Protein AF-A0A380FFJ2-F1 (afdb_monomer_lite)

Secondary structure (DSSP, 8-state):
--HHHHHHHHHHHHHHHHHHHHHHHHHHHHHHHHHS-HHHHHHHHTTS-HHHHHHHHHHHHHHHHHHHHHHHHHHHHTT----HHHHHHHHHHHHHHHHHH-STTHHHHHHHHHHHHTT-S--TTHHHHHHHHHHHHHHHHHHHHHHHHHH--

Foldseek 3Di:
DDPVVVVVVVVVVVVVVVVVVVVVVVVVVVVVVVPDDVVVVVVVVVVDDVVVVVVVVVVVLVVQQVQLVVLLVLCVVLVPPDDSVVSSVQSSVLSVCCVVVVPQLPSSLVSVCVVCVVVDPDPPSPVVSSVVSSCCSNVVVVVCVVVVVVVVD

Radius of gyration: 20.69 Å; chains: 1; bounding box: 50×59×43 Å

Sequence (153 aa):
MSKEVRSKLLSVLKVVFAVALLSFVIFTLYRELAHINFKETVKAFGKINSLWLVGLFLSGGASIVVMSLYDVILAKTLNLRISILRTIRIGYIVNALNSVIGFGGFIGASVRFLFYKDTTKDKKGFSPYYFNCFSIHVNGSKFIVYFGCITYF

pLDDT: mean 74.71, std 11.6, range [40.28, 94.94]

Structure (mmCIF, N/CA/C/O backbone):
data_AF-A0A380FFJ2-F1
#
_entry.id   AF-A0A380FFJ2-F1
#
loop_
_atom_site.group_PDB
_atom_site.id
_atom_site.type_symbol
_atom_site.label_atom_id
_atom_site.label_alt_id
_atom_site.label_comp_id
_atom_site.label_asym_id
_atom_site.label_entity_id
_atom_site.label_seq_id
_atom_site.pdbx_PDB_ins_code
_atom_site.Cartn_x
_atom_site.Cartn_y
_atom_site.Cartn_z
_atom_site.occupancy
_atom_site.B_iso_or_equiv
_atom_site.auth_seq_id
_atom_site.auth_comp_id
_atom_site.auth_asym_id
_atom_site.auth_atom_id
_atom_site.pdbx_PDB_model_num
ATOM 1 N N . MET A 1 1 ? -9.263 38.824 -17.312 1.00 55.06 1 MET A N 1
ATOM 2 C CA . MET A 1 1 ? -9.359 37.359 -17.517 1.00 55.06 1 MET A CA 1
ATOM 3 C C . MET A 1 1 ? -10.034 36.738 -16.295 1.00 55.06 1 MET A C 1
ATOM 5 O O . MET A 1 1 ? -9.519 36.907 -15.195 1.00 55.06 1 MET A O 1
ATOM 9 N N . SER A 1 2 ? -11.225 36.145 -16.458 1.00 53.50 2 SER A N 1
ATOM 10 C CA . SER A 1 2 ? -12.087 35.674 -15.354 1.00 53.50 2 SER A CA 1
ATOM 11 C C . SER A 1 2 ? -11.355 34.679 -14.434 1.00 53.50 2 SER A C 1
ATOM 13 O O . SER A 1 2 ? -10.713 33.743 -14.919 1.00 53.50 2 SER A O 1
ATOM 15 N N . LYS A 1 3 ? -11.452 34.871 -13.105 1.00 66.38 3 LYS A N 1
ATOM 16 C CA . LYS A 1 3 ? -10.864 33.986 -12.070 1.00 66.38 3 LYS A CA 1
ATOM 17 C C . LYS A 1 3 ? -11.260 32.514 -12.262 1.00 66.38 3 LYS A C 1
ATOM 19 O O . LYS A 1 3 ? -10.491 31.624 -11.906 1.00 66.38 3 LYS A O 1
ATOM 24 N N . GLU A 1 4 ? -12.419 32.276 -12.864 1.00 69.88 4 GLU A N 1
ATOM 25 C CA . GLU A 1 4 ? -12.982 30.956 -13.132 1.00 69.88 4 GLU A CA 1
ATOM 26 C C . GLU A 1 4 ? -12.244 30.207 -14.256 1.00 69.88 4 GLU A C 1
ATOM 28 O O . GLU A 1 4 ? -12.008 29.005 -14.166 1.00 69.88 4 GLU A O 1
ATOM 33 N N . VAL A 1 5 ? -11.775 30.920 -15.284 1.00 72.19 5 VAL A N 1
ATOM 34 C CA . VAL A 1 5 ? -10.993 30.319 -16.380 1.00 72.19 5 VAL A CA 1
ATOM 35 C C . VAL A 1 5 ? -9.607 29.904 -15.879 1.00 72.19 5 VAL A C 1
ATOM 37 O O . VAL A 1 5 ? -9.116 28.827 -16.214 1.00 72.19 5 VAL A O 1
ATOM 40 N N . ARG A 1 6 ? -8.993 30.716 -15.006 1.00 74.38 6 ARG A N 1
ATOM 41 C CA . ARG A 1 6 ? -7.676 30.426 -14.415 1.00 74.38 6 ARG A CA 1
ATOM 42 C C . ARG A 1 6 ? -7.708 29.186 -13.512 1.00 74.38 6 ARG A C 1
ATOM 44 O O . ARG A 1 6 ? -6.772 28.393 -13.560 1.00 74.38 6 ARG A O 1
ATOM 51 N N . SER A 1 7 ? -8.764 28.983 -12.720 1.00 72.19 7 SER A N 1
ATOM 52 C CA . SER A 1 7 ? -8.887 27.804 -11.844 1.00 72.19 7 SER A CA 1
ATOM 53 C C . SER A 1 7 ? -9.133 26.506 -12.623 1.00 72.19 7 SER A C 1
ATOM 55 O O . SER A 1 7 ? -8.559 25.466 -12.276 1.00 72.19 7 SER A O 1
ATOM 57 N N . LYS A 1 8 ? -9.910 26.558 -13.715 1.00 78.75 8 LYS A N 1
ATOM 58 C CA . LYS A 1 8 ? -10.090 25.409 -14.616 1.00 78.75 8 LYS A CA 1
ATOM 59 C C . LYS A 1 8 ? -8.806 25.064 -15.367 1.00 78.75 8 LYS A C 1
ATOM 61 O O . LYS A 1 8 ? -8.429 23.895 -15.384 1.00 78.75 8 LYS A O 1
ATOM 66 N N . LEU A 1 9 ? -8.085 26.060 -15.887 1.00 82.38 9 LEU A N 1
ATOM 67 C CA . LEU A 1 9 ? -6.804 25.845 -16.569 1.00 82.38 9 LEU A CA 1
ATOM 68 C C . LEU A 1 9 ? -5.761 25.204 -15.638 1.00 82.38 9 LEU A C 1
ATOM 70 O O . LEU A 1 9 ? -5.102 24.239 -16.015 1.00 82.38 9 LEU A O 1
ATOM 74 N N . LEU A 1 10 ? -5.659 25.686 -14.393 1.00 81.50 10 LEU A N 1
ATOM 75 C CA . LEU A 1 10 ? -4.768 25.110 -13.380 1.00 81.50 10 LEU A CA 1
ATOM 76 C C . LEU A 1 10 ? -5.153 23.671 -13.003 1.00 81.50 10 LEU A C 1
ATOM 78 O O . LEU A 1 10 ? -4.275 22.861 -12.712 1.00 81.50 10 LEU A O 1
ATOM 82 N N . SER A 1 11 ? -6.446 23.337 -13.010 1.00 82.12 11 SER A N 1
ATOM 83 C CA . SER A 1 11 ? -6.915 21.972 -12.736 1.00 82.12 11 SER A CA 1
ATOM 84 C C . SER A 1 11 ? -6.586 21.020 -13.885 1.00 82.12 11 SER A C 1
ATOM 86 O O . SER A 1 11 ? -6.062 19.936 -13.643 1.00 82.12 11 SER A O 1
ATOM 88 N N . VAL A 1 12 ? -6.814 21.444 -15.132 1.00 87.81 12 VAL A N 1
ATOM 89 C CA . VAL A 1 12 ? -6.441 20.671 -16.328 1.00 87.81 12 VAL A CA 1
ATOM 90 C C . VAL A 1 12 ? -4.929 20.460 -16.376 1.00 87.81 12 VAL A C 1
ATOM 92 O O . VAL A 1 12 ? -4.479 19.335 -16.567 1.00 87.81 12 VAL A O 1
ATOM 95 N N . LEU A 1 13 ? -4.139 21.504 -16.109 1.00 89.94 13 LEU A N 1
ATOM 96 C CA . LEU A 1 13 ? -2.680 21.414 -16.090 1.00 89.94 13 LEU A CA 1
ATOM 97 C C . LEU A 1 13 ? -2.172 20.403 -15.051 1.00 89.94 13 LEU A C 1
ATOM 99 O O . LEU A 1 13 ? -1.278 19.621 -15.356 1.00 89.94 13 LEU A O 1
ATOM 103 N N . LYS A 1 14 ? -2.761 20.368 -13.846 1.00 85.62 14 LYS A N 1
ATOM 104 C CA . LYS A 1 14 ? -2.416 19.367 -12.819 1.00 85.62 14 LYS A CA 1
ATOM 105 C C . LYS A 1 14 ? -2.676 17.937 -13.290 1.00 85.62 14 LYS A C 1
ATOM 107 O O . LYS A 1 14 ? -1.847 17.065 -13.047 1.00 85.62 14 LYS A O 1
ATOM 112 N N . VAL A 1 15 ? -3.808 17.700 -13.954 1.00 88.88 15 VAL A N 1
ATOM 113 C CA . VAL A 1 15 ? -4.157 16.370 -14.479 1.00 88.88 15 VAL A CA 1
ATOM 114 C C . VAL A 1 15 ? -3.208 15.976 -15.607 1.00 88.88 15 VAL A C 1
ATOM 116 O O . VAL A 1 15 ? -2.650 14.883 -15.572 1.00 88.88 15 VAL A O 1
ATOM 119 N N . VAL A 1 16 ? -2.962 16.876 -16.561 1.00 92.06 16 VAL A N 1
ATOM 120 C CA . VAL A 1 16 ? -2.023 16.641 -17.669 1.00 92.06 16 VAL A CA 1
ATOM 121 C C . VAL A 1 16 ? -0.622 16.347 -17.139 1.00 92.06 16 VAL A C 1
ATOM 123 O O . VAL A 1 16 ? 0.015 15.407 -17.600 1.00 92.06 16 VAL A O 1
ATOM 126 N N . PHE A 1 17 ? -0.163 17.088 -16.130 1.00 91.75 17 PHE A N 1
ATOM 127 C CA . PHE A 1 17 ? 1.131 16.852 -15.497 1.00 91.75 17 PHE A CA 1
ATOM 128 C C . PHE A 1 17 ? 1.209 15.477 -14.819 1.00 91.75 17 PHE A C 1
ATOM 130 O O . PHE A 1 17 ? 2.185 14.755 -15.011 1.00 91.75 17 PHE A O 1
ATOM 137 N N . ALA A 1 18 ? 0.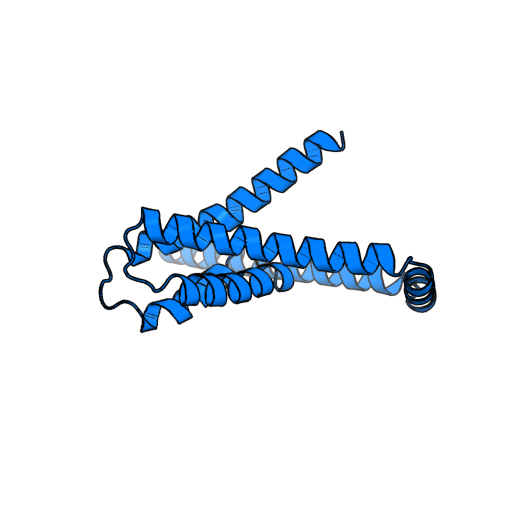171 15.078 -14.076 1.00 87.31 18 ALA A N 1
ATOM 138 C CA . ALA A 1 18 ? 0.114 13.757 -13.453 1.00 87.31 18 ALA A CA 1
ATOM 139 C C . ALA A 1 18 ? 0.141 12.626 -14.496 1.00 87.31 18 ALA A C 1
ATOM 141 O O . ALA A 1 18 ? 0.883 11.660 -14.331 1.00 87.31 18 ALA A O 1
ATOM 142 N N . VAL A 1 19 ? -0.617 12.765 -15.589 1.00 91.62 19 VAL A N 1
ATOM 143 C CA . VAL A 1 19 ? -0.628 11.795 -16.696 1.00 91.62 19 VAL A CA 1
ATOM 144 C C . VAL A 1 19 ? 0.728 11.752 -17.400 1.00 91.62 19 VAL A C 1
ATOM 146 O O . VAL A 1 19 ? 1.232 10.668 -17.668 1.00 91.62 19 VAL A O 1
ATOM 149 N N . ALA A 1 20 ? 1.353 12.902 -17.654 1.00 93.25 20 ALA A N 1
ATOM 150 C CA . ALA A 1 20 ? 2.669 12.973 -18.283 1.00 93.25 20 ALA A CA 1
ATOM 151 C C . ALA A 1 20 ? 3.749 12.283 -17.436 1.00 93.25 20 ALA A C 1
ATOM 153 O O . ALA A 1 20 ? 4.533 11.500 -17.972 1.00 93.25 20 ALA A O 1
ATOM 154 N N . LEU A 1 21 ? 3.755 12.511 -16.117 1.00 92.06 21 LEU A N 1
ATOM 155 C CA . LEU A 1 21 ? 4.653 11.810 -15.195 1.00 92.06 21 LEU A CA 1
ATOM 156 C C . LEU A 1 21 ? 4.421 10.298 -15.215 1.00 92.06 21 LEU A C 1
ATOM 158 O O . LEU A 1 21 ? 5.378 9.531 -15.294 1.00 92.06 21 LEU A O 1
ATOM 162 N N . LEU A 1 22 ? 3.161 9.865 -15.174 1.00 89.75 22 LEU A N 1
ATOM 163 C CA . LEU A 1 22 ? 2.809 8.446 -15.185 1.00 89.75 22 LEU A CA 1
ATOM 164 C C . LEU A 1 22 ? 3.270 7.782 -16.495 1.00 89.75 22 LEU A C 1
ATOM 166 O O . LEU A 1 22 ? 3.935 6.747 -16.459 1.00 89.75 22 LEU A O 1
ATOM 170 N N . SER A 1 23 ? 3.021 8.422 -17.639 1.00 92.44 23 SER A N 1
ATOM 171 C CA . SER A 1 23 ? 3.504 7.973 -18.951 1.00 92.44 23 SER A CA 1
ATOM 172 C C . SER A 1 23 ? 5.031 7.907 -19.024 1.00 92.44 23 SER A C 1
ATOM 174 O O . SER A 1 23 ? 5.574 6.949 -19.569 1.00 92.44 23 SER A O 1
ATOM 176 N N . PHE A 1 24 ? 5.737 8.884 -18.449 1.00 94.94 24 PHE A N 1
ATOM 177 C CA . PHE A 1 24 ? 7.200 8.894 -18.404 1.00 94.94 24 PHE A CA 1
ATOM 178 C C . PHE A 1 24 ? 7.766 7.728 -17.581 1.00 94.94 24 PHE A C 1
ATOM 180 O O . PHE A 1 24 ? 8.708 7.059 -18.015 1.00 94.94 24 PHE A O 1
ATOM 187 N N . VAL A 1 25 ? 7.168 7.441 -16.419 1.00 92.00 25 VAL A N 1
ATOM 188 C CA . VAL A 1 25 ? 7.543 6.288 -15.586 1.00 92.00 25 VAL A CA 1
ATOM 189 C C . VAL A 1 25 ? 7.287 4.980 -16.331 1.00 92.00 25 VAL A C 1
ATOM 191 O O . VAL A 1 25 ? 8.174 4.133 -16.369 1.00 92.00 25 VAL A O 1
ATOM 194 N N . ILE A 1 26 ? 6.124 4.831 -16.976 1.00 90.31 26 ILE A N 1
ATOM 195 C CA . ILE A 1 26 ? 5.798 3.639 -17.773 1.00 90.31 26 ILE A CA 1
ATOM 196 C C . ILE A 1 26 ? 6.803 3.453 -18.914 1.00 90.31 26 ILE A C 1
ATOM 198 O O . ILE A 1 26 ? 7.307 2.351 -19.109 1.00 90.31 26 ILE A O 1
ATOM 202 N N . PHE A 1 27 ? 7.121 4.514 -19.655 1.00 92.44 27 PHE A N 1
ATOM 203 C CA . PHE A 1 27 ? 8.078 4.446 -20.758 1.00 92.44 27 PHE A CA 1
ATOM 204 C C . PHE A 1 27 ? 9.475 4.039 -20.278 1.00 92.44 27 PHE A C 1
ATOM 206 O O . PHE A 1 27 ? 10.111 3.169 -20.874 1.00 92.44 27 PHE A O 1
ATOM 213 N N . THR A 1 28 ? 9.928 4.629 -19.169 1.00 90.06 28 THR A N 1
ATOM 214 C CA . THR A 1 28 ? 11.205 4.272 -18.543 1.00 90.06 28 THR A CA 1
ATOM 215 C C . THR A 1 28 ? 11.195 2.806 -18.126 1.00 90.06 28 THR A C 1
ATOM 217 O O . THR A 1 28 ? 12.114 2.072 -18.467 1.00 90.06 28 THR A O 1
ATOM 220 N N . LEU A 1 29 ? 10.118 2.351 -17.480 1.00 88.12 29 LEU A N 1
ATOM 221 C CA . LEU A 1 29 ? 9.950 0.965 -17.059 1.00 88.12 29 LEU A CA 1
ATOM 222 C C . LEU A 1 29 ? 10.028 0.003 -18.254 1.00 88.12 29 LEU A C 1
ATOM 224 O O . LEU A 1 29 ? 10.817 -0.933 -18.220 1.00 88.12 29 LEU A O 1
ATOM 228 N N . TYR A 1 30 ? 9.293 0.256 -19.341 1.00 88.19 30 TYR A N 1
ATOM 229 C CA . TYR A 1 30 ? 9.372 -0.574 -20.551 1.00 88.19 30 TYR A CA 1
ATOM 230 C C . TYR A 1 30 ? 10.785 -0.639 -21.130 1.00 88.19 30 TYR A C 1
ATOM 232 O O . TYR A 1 30 ? 11.229 -1.715 -21.529 1.00 88.19 30 TYR A O 1
ATOM 240 N N . ARG A 1 31 ? 11.497 0.493 -21.164 1.00 87.88 31 ARG A N 1
ATOM 241 C CA . ARG A 1 31 ? 12.872 0.547 -21.665 1.00 87.88 31 ARG A CA 1
ATOM 242 C C . ARG A 1 31 ? 13.823 -0.276 -20.795 1.00 87.88 31 ARG A C 1
ATOM 244 O O . ARG A 1 31 ? 14.617 -1.034 -21.340 1.00 87.88 31 ARG A O 1
ATOM 251 N N . GLU A 1 32 ? 13.715 -0.166 -19.473 1.00 85.38 32 GLU A N 1
ATOM 252 C CA . GLU A 1 32 ? 14.526 -0.959 -18.541 1.00 85.38 32 GLU A CA 1
ATOM 253 C C . GLU A 1 32 ? 14.205 -2.458 -18.657 1.00 85.38 32 GLU A C 1
ATOM 255 O O . GLU A 1 32 ? 15.116 -3.275 -18.768 1.00 85.38 32 GLU A O 1
ATOM 260 N N . LEU A 1 33 ? 12.922 -2.845 -18.725 1.00 80.75 33 LEU A N 1
ATOM 261 C CA . LEU A 1 33 ? 12.544 -4.256 -18.879 1.00 80.75 33 LEU A CA 1
ATOM 262 C C . LEU A 1 33 ? 12.970 -4.851 -20.227 1.00 80.75 33 LEU A C 1
ATOM 264 O O . LEU A 1 33 ? 13.290 -6.035 -20.274 1.00 80.75 33 LEU A O 1
ATOM 268 N N . ALA A 1 34 ? 12.999 -4.064 -21.306 1.00 79.62 34 ALA A N 1
ATOM 269 C CA . ALA A 1 34 ? 13.457 -4.532 -22.617 1.00 79.62 34 ALA A CA 1
ATOM 270 C C . ALA A 1 34 ? 14.955 -4.890 -22.631 1.00 79.62 34 ALA A C 1
ATOM 272 O O . ALA A 1 34 ? 15.375 -5.737 -23.418 1.00 79.62 34 ALA A O 1
ATOM 273 N N . HIS A 1 35 ? 15.750 -4.280 -21.747 1.00 78.12 35 HIS A N 1
ATOM 274 C CA . HIS A 1 35 ? 17.161 -4.617 -21.557 1.00 78.12 35 HIS A CA 1
ATOM 275 C C . HIS A 1 35 ? 17.382 -5.819 -20.625 1.00 78.12 35 HIS A C 1
ATOM 277 O O . HIS A 1 35 ? 18.477 -6.385 -20.611 1.00 78.12 35 HIS A O 1
ATOM 283 N N . ILE A 1 36 ? 16.368 -6.241 -19.863 1.00 80.50 36 ILE A N 1
ATOM 284 C CA . ILE A 1 36 ? 16.479 -7.359 -18.923 1.00 80.50 36 ILE A CA 1
ATOM 285 C C . ILE A 1 36 ? 16.196 -8.680 -19.642 1.00 80.50 36 ILE A C 1
ATOM 287 O O . ILE A 1 36 ? 15.102 -8.937 -20.147 1.00 80.50 36 ILE A O 1
ATOM 291 N N . ASN A 1 37 ? 17.176 -9.585 -19.622 1.00 81.19 37 ASN A N 1
ATOM 292 C CA . ASN A 1 37 ? 16.977 -10.951 -20.087 1.00 81.19 37 ASN A CA 1
ATOM 293 C C . ASN A 1 37 ? 16.164 -11.746 -19.052 1.00 81.19 37 ASN A C 1
ATOM 295 O O . ASN A 1 37 ? 16.721 -12.330 -18.119 1.00 81.19 37 ASN A O 1
ATOM 299 N N . PHE A 1 38 ? 14.844 -11.812 -19.247 1.00 75.25 38 PHE A N 1
ATOM 300 C CA . PHE A 1 38 ? 13.915 -12.573 -18.399 1.00 75.25 38 PHE A CA 1
ATOM 301 C C . PHE A 1 38 ? 14.397 -14.001 -18.088 1.00 75.25 38 PHE A C 1
ATOM 303 O O . PHE A 1 38 ? 14.153 -14.515 -16.994 1.00 75.25 38 PHE A O 1
ATOM 310 N N . LYS A 1 39 ? 15.108 -14.649 -19.021 1.00 75.88 39 LYS A N 1
ATOM 311 C CA . LYS A 1 39 ? 15.610 -1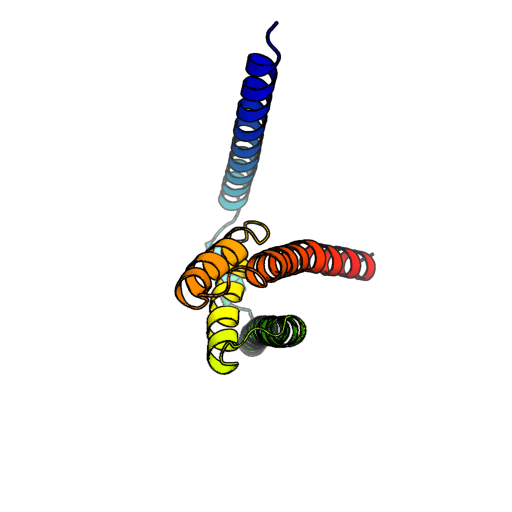6.019 -18.851 1.00 75.88 39 LYS A CA 1
ATOM 312 C C . LYS A 1 39 ? 16.680 -16.113 -17.763 1.00 75.88 39 LYS A C 1
ATOM 314 O O . LYS A 1 39 ? 16.698 -17.082 -17.004 1.00 75.88 39 LYS A O 1
ATOM 319 N N . GLU A 1 40 ? 17.555 -15.116 -17.669 1.00 78.06 40 GLU A N 1
ATOM 320 C CA . GLU A 1 40 ? 18.573 -15.050 -16.619 1.00 78.06 40 GLU A CA 1
ATOM 321 C C . GLU A 1 40 ? 17.953 -14.707 -15.267 1.00 78.06 40 GLU A C 1
ATOM 323 O O . GLU A 1 40 ? 18.301 -15.329 -14.263 1.00 78.06 40 GLU A O 1
ATOM 328 N N . THR A 1 41 ? 16.964 -13.812 -15.249 1.00 79.44 41 THR A N 1
ATOM 329 C CA . THR A 1 41 ? 16.225 -13.453 -14.034 1.00 79.44 41 THR A CA 1
ATOM 330 C C . THR A 1 41 ? 15.510 -14.663 -13.429 1.00 79.44 41 THR A C 1
ATOM 332 O O . THR A 1 41 ? 15.677 -14.945 -12.244 1.00 79.44 41 THR A O 1
ATOM 335 N N . VAL A 1 42 ? 14.778 -15.444 -14.231 1.00 78.19 42 VAL A N 1
ATOM 336 C CA . VAL A 1 42 ? 14.096 -16.665 -13.755 1.00 78.19 42 VAL A CA 1
ATOM 337 C C . VAL A 1 42 ? 15.103 -17.705 -13.250 1.00 78.19 42 VAL A C 1
ATOM 339 O O . VAL A 1 42 ? 14.875 -18.356 -12.229 1.00 78.19 42 VAL A O 1
ATOM 342 N N . LYS A 1 43 ? 16.260 -17.831 -13.911 1.00 80.69 43 LYS A N 1
ATOM 343 C CA . LYS A 1 43 ? 17.331 -18.735 -13.468 1.00 80.69 43 LYS A CA 1
ATOM 344 C C . LYS A 1 43 ? 17.969 -18.275 -12.151 1.00 80.69 43 LYS A C 1
ATOM 346 O O . LYS A 1 43 ? 18.368 -19.120 -11.353 1.00 80.69 43 LYS A O 1
ATOM 351 N N . ALA A 1 44 ? 18.046 -16.967 -11.908 1.00 79.00 44 ALA A N 1
ATOM 352 C CA . ALA A 1 44 ? 18.484 -16.403 -10.635 1.00 79.00 44 ALA A CA 1
ATOM 353 C C . ALA A 1 44 ? 17.472 -16.682 -9.512 1.00 79.00 44 ALA A C 1
ATOM 355 O O . ALA A 1 44 ? 17.887 -17.092 -8.431 1.00 79.00 44 ALA A O 1
ATOM 356 N N . PHE A 1 45 ? 16.164 -16.577 -9.780 1.00 74.69 45 PHE A N 1
ATOM 357 C CA . PHE A 1 45 ? 15.119 -16.956 -8.818 1.00 74.69 45 PHE A CA 1
ATOM 358 C C . PHE A 1 45 ? 15.218 -18.425 -8.389 1.00 74.69 45 PHE A C 1
ATOM 360 O O . PHE A 1 45 ? 15.091 -18.721 -7.205 1.00 74.69 45 PHE A O 1
ATOM 367 N N . GLY A 1 46 ? 15.523 -19.337 -9.318 1.00 76.38 46 GLY A N 1
ATOM 368 C CA . GLY A 1 46 ? 15.725 -20.759 -9.005 1.00 76.38 46 GLY A CA 1
ATOM 369 C C . GLY A 1 46 ? 16.971 -21.066 -8.159 1.00 76.38 46 GLY A C 1
ATOM 370 O O . GLY A 1 46 ? 17.076 -22.159 -7.611 1.00 76.38 46 GLY A O 1
ATOM 371 N N . LYS A 1 47 ? 17.913 -20.120 -8.038 1.00 82.81 47 LYS A N 1
ATOM 372 C CA . LYS A 1 47 ? 19.087 -20.235 -7.154 1.00 82.81 47 LYS A CA 1
ATOM 373 C C . LYS A 1 47 ? 18.835 -19.676 -5.752 1.00 82.81 47 LYS A C 1
ATOM 375 O O . LYS A 1 47 ? 19.683 -19.851 -4.878 1.00 82.81 47 LYS A O 1
ATOM 380 N N . ILE A 1 48 ? 17.711 -18.990 -5.531 1.00 80.88 48 ILE A N 1
ATOM 381 C CA . ILE A 1 48 ? 17.356 -18.462 -4.214 1.00 80.88 48 ILE A CA 1
ATOM 382 C C . ILE A 1 48 ? 16.984 -19.637 -3.313 1.00 80.88 48 ILE A C 1
ATOM 384 O O . ILE A 1 48 ? 16.169 -20.485 -3.664 1.00 80.88 48 ILE A O 1
ATOM 388 N N . ASN A 1 49 ? 17.587 -19.677 -2.129 1.00 85.31 49 ASN A N 1
ATOM 389 C CA . ASN A 1 49 ? 17.284 -20.691 -1.134 1.00 85.31 49 ASN A CA 1
ATOM 390 C C . ASN A 1 49 ? 15.812 -20.574 -0.691 1.00 85.31 49 ASN A C 1
ATOM 392 O O . ASN A 1 49 ? 15.386 -19.529 -0.194 1.00 85.31 49 ASN A O 1
ATOM 396 N N . SER A 1 50 ? 15.050 -21.663 -0.825 1.00 85.00 50 SER A N 1
ATOM 397 C CA . SER A 1 50 ? 13.630 -21.733 -0.459 1.00 85.00 50 SER A CA 1
ATOM 398 C C . SER A 1 50 ? 13.350 -21.284 0.976 1.00 85.00 50 SER A C 1
ATOM 400 O O . SER A 1 50 ? 12.290 -20.724 1.240 1.00 85.00 50 SER A O 1
ATOM 402 N N . LEU A 1 51 ? 14.299 -21.464 1.901 1.00 87.38 51 LEU A N 1
ATOM 403 C CA . LEU A 1 51 ? 14.141 -21.044 3.295 1.00 87.38 51 LEU A CA 1
ATOM 404 C C . LEU A 1 51 ? 14.062 -19.514 3.442 1.00 87.38 51 LEU A C 1
ATOM 406 O O . LEU A 1 51 ? 13.232 -18.997 4.188 1.00 87.38 51 LEU A O 1
ATOM 410 N N . TRP A 1 52 ? 14.875 -18.785 2.673 1.00 86.19 52 TRP A N 1
ATOM 411 C CA . TRP A 1 52 ? 14.817 -17.322 2.608 1.00 86.19 52 TRP A CA 1
ATOM 412 C C . TRP A 1 52 ? 13.522 -16.843 1.960 1.00 86.19 52 TRP A C 1
ATOM 414 O O . TRP A 1 52 ? 12.943 -15.849 2.391 1.00 86.19 52 TRP A O 1
ATOM 424 N N . LEU A 1 53 ? 13.037 -17.584 0.965 1.00 86.12 53 LEU A N 1
ATOM 425 C CA . LEU A 1 53 ? 11.788 -17.291 0.272 1.00 86.12 53 LEU A CA 1
ATOM 426 C C . LEU A 1 53 ? 10.586 -17.442 1.222 1.00 86.12 53 LEU A C 1
ATOM 428 O O . LEU A 1 53 ? 9.745 -16.549 1.298 1.00 86.12 53 LEU A O 1
ATOM 432 N N . VAL A 1 54 ? 10.557 -18.504 2.034 1.00 89.25 54 VAL A N 1
ATOM 433 C CA . VAL A 1 54 ? 9.559 -18.681 3.105 1.00 89.25 54 VAL A CA 1
ATOM 434 C C . VAL A 1 54 ? 9.663 -17.569 4.153 1.00 89.25 54 VAL A C 1
ATOM 436 O O . VAL A 1 54 ? 8.641 -16.996 4.530 1.00 89.25 54 VAL A O 1
ATOM 439 N N . GLY A 1 55 ? 10.875 -17.205 4.584 1.00 89.94 55 GLY A N 1
ATOM 440 C CA . GLY A 1 55 ? 11.085 -16.083 5.507 1.00 89.94 55 GLY A CA 1
ATOM 441 C C . GLY A 1 55 ? 10.565 -14.749 4.958 1.00 89.94 55 GLY A C 1
ATOM 442 O O . GLY A 1 55 ? 9.939 -13.974 5.687 1.00 89.94 55 GLY A O 1
ATOM 443 N N . LEU A 1 56 ? 10.737 -14.503 3.657 1.00 87.75 56 LEU A N 1
ATOM 444 C CA . LEU A 1 56 ? 10.213 -13.319 2.975 1.00 87.75 56 LEU A CA 1
ATOM 445 C C . LEU A 1 56 ? 8.675 -13.291 2.997 1.00 87.75 56 LEU A C 1
ATOM 447 O O . LEU A 1 56 ? 8.076 -12.275 3.341 1.00 87.75 56 LEU A O 1
ATOM 451 N N . PHE A 1 57 ? 8.026 -14.419 2.698 1.00 87.19 57 PHE A N 1
ATOM 452 C CA . PHE A 1 57 ? 6.564 -14.519 2.756 1.00 87.19 57 PHE A CA 1
ATOM 453 C C . PHE A 1 57 ? 6.021 -14.347 4.177 1.00 87.19 57 PHE A C 1
ATOM 455 O O . PHE A 1 57 ? 5.044 -13.623 4.375 1.00 87.19 57 PHE A O 1
ATOM 462 N N . LEU A 1 58 ? 6.658 -14.971 5.172 1.00 90.44 58 LEU A N 1
ATOM 463 C CA . LEU A 1 58 ? 6.247 -14.855 6.572 1.00 90.44 58 LEU A CA 1
ATOM 464 C C . LEU A 1 58 ? 6.412 -13.428 7.096 1.00 90.44 58 LEU A C 1
ATOM 466 O O . LEU A 1 58 ? 5.506 -12.914 7.747 1.00 90.44 58 LEU A O 1
ATOM 470 N N . SER A 1 59 ? 7.527 -12.767 6.786 1.00 88.44 59 SER A N 1
ATOM 471 C CA . SER A 1 59 ? 7.770 -11.378 7.194 1.00 88.44 59 SER A CA 1
ATOM 472 C C . SER A 1 59 ? 6.839 -10.388 6.487 1.00 88.44 59 SER A C 1
ATOM 474 O O . SER A 1 59 ? 6.284 -9.503 7.141 1.00 88.44 59 SER A O 1
ATOM 476 N N . GLY A 1 60 ? 6.578 -10.578 5.189 1.00 84.75 60 GLY A N 1
ATOM 477 C CA . GLY A 1 60 ? 5.581 -9.803 4.448 1.00 84.75 60 GLY A CA 1
ATOM 478 C C . GLY A 1 60 ? 4.173 -9.976 5.025 1.00 84.75 60 GLY A C 1
ATOM 479 O O . GLY A 1 60 ? 3.483 -8.994 5.299 1.00 84.75 60 GLY A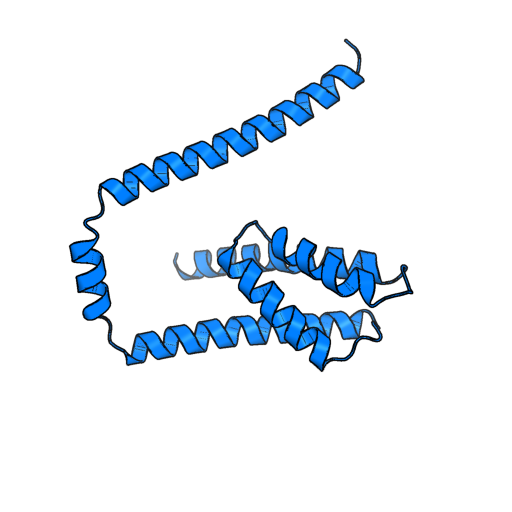 O 1
ATOM 480 N N . GLY A 1 61 ? 3.770 -11.218 5.305 1.00 86.19 61 GLY A N 1
ATOM 481 C CA . GLY A 1 61 ? 2.496 -11.520 5.959 1.00 86.19 61 GLY A CA 1
ATOM 482 C C . GLY A 1 61 ? 2.391 -10.906 7.357 1.00 86.19 61 GLY A C 1
ATOM 483 O O . GLY A 1 61 ? 1.390 -10.260 7.670 1.00 86.19 61 GLY A O 1
ATOM 484 N N . ALA A 1 62 ? 3.438 -11.041 8.176 1.00 86.31 62 ALA A N 1
ATOM 485 C CA . ALA A 1 62 ? 3.503 -10.466 9.517 1.00 86.31 62 ALA A CA 1
ATOM 486 C C . ALA A 1 62 ? 3.401 -8.935 9.491 1.00 86.31 62 ALA A C 1
ATOM 488 O O . ALA A 1 62 ? 2.674 -8.360 10.300 1.00 86.31 62 ALA A O 1
ATOM 489 N N . SER A 1 63 ? 4.049 -8.274 8.527 1.00 84.94 63 SER A N 1
ATOM 490 C CA . SER A 1 63 ? 3.949 -6.822 8.338 1.00 84.94 63 SER A CA 1
ATOM 491 C C . SER A 1 63 ? 2.498 -6.375 8.119 1.00 84.94 63 SER A C 1
ATOM 493 O O . SER A 1 63 ? 2.012 -5.465 8.797 1.00 84.94 63 SER A O 1
ATOM 495 N N . ILE A 1 64 ? 1.755 -7.075 7.254 1.00 83.25 64 ILE A N 1
ATOM 496 C CA . ILE A 1 64 ? 0.342 -6.766 6.982 1.00 83.25 64 ILE A CA 1
ATOM 497 C C . ILE A 1 64 ? -0.523 -6.994 8.234 1.00 83.25 64 ILE A C 1
ATOM 499 O O . ILE A 1 64 ? -1.437 -6.208 8.506 1.00 83.25 64 ILE A O 1
ATOM 503 N N . VAL A 1 65 ? -0.227 -8.027 9.030 1.00 84.44 65 VAL A N 1
ATOM 504 C CA . VAL A 1 65 ? -0.926 -8.301 10.299 1.00 84.44 65 VAL A CA 1
ATOM 505 C C . VAL A 1 65 ? -0.681 -7.193 11.323 1.00 84.44 65 VAL A C 1
ATOM 507 O O . VAL A 1 65 ? -1.643 -6.685 11.899 1.00 84.44 65 VAL A O 1
ATOM 510 N N . VAL A 1 66 ? 0.571 -6.770 11.520 1.00 83.94 66 VAL A N 1
ATOM 511 C CA . VAL A 1 66 ? 0.923 -5.666 12.433 1.00 83.94 66 VAL A CA 1
ATOM 512 C C . VAL A 1 66 ? 0.182 -4.389 12.041 1.00 83.94 66 VAL A C 1
ATOM 514 O O . VAL A 1 66 ? -0.408 -3.714 12.885 1.00 83.94 66 VAL A O 1
ATOM 517 N N . MET A 1 67 ? 0.130 -4.098 10.745 1.00 79.12 67 MET A N 1
ATOM 518 C CA . MET A 1 67 ? -0.574 -2.930 10.227 1.00 79.12 67 MET A CA 1
ATOM 519 C C . MET A 1 67 ? -2.097 -3.024 10.431 1.00 79.12 67 MET A C 1
ATOM 521 O O . MET A 1 67 ? -2.750 -2.027 10.729 1.00 79.12 67 MET A O 1
ATOM 525 N N . SER A 1 68 ? -2.662 -4.232 10.369 1.00 79.06 68 SER A N 1
ATOM 526 C CA . SER A 1 68 ? -4.083 -4.483 10.655 1.00 79.06 68 SER A CA 1
ATOM 527 C C . SER A 1 68 ? -4.417 -4.362 12.146 1.00 79.06 68 SER A C 1
ATOM 529 O O . SER A 1 68 ? -5.505 -3.912 12.500 1.00 79.06 68 SER A O 1
ATOM 531 N N . LEU A 1 69 ? -3.496 -4.734 13.042 1.00 77.38 69 LEU A N 1
ATOM 532 C CA . LEU A 1 69 ? -3.657 -4.534 14.488 1.00 77.38 69 LEU A CA 1
ATOM 533 C C . LEU A 1 69 ? -3.670 -3.046 14.852 1.00 77.38 69 LEU A C 1
ATOM 535 O O . LEU A 1 69 ? -4.431 -2.626 15.724 1.00 77.38 69 LEU A O 1
ATOM 539 N N . TYR A 1 70 ? -2.883 -2.235 14.149 1.00 76.19 70 TYR A N 1
ATOM 540 C CA . TYR A 1 70 ? -2.892 -0.788 14.330 1.00 76.19 70 TYR A CA 1
ATOM 541 C C . TYR A 1 70 ? -4.265 -0.171 14.000 1.00 76.19 70 TYR A C 1
ATOM 543 O O . TYR A 1 70 ? -4.767 0.657 14.766 1.00 76.19 70 TYR A O 1
ATOM 551 N N . ASP A 1 71 ? -4.929 -0.631 12.932 1.00 74.88 71 ASP A N 1
ATOM 552 C CA . ASP A 1 71 ? -6.291 -0.193 12.579 1.00 74.88 71 ASP A CA 1
ATOM 553 C C . ASP A 1 71 ? -7.309 -0.466 13.706 1.00 74.88 71 ASP A C 1
ATOM 555 O O . ASP A 1 71 ? -8.255 0.308 13.889 1.00 74.88 71 ASP A O 1
ATOM 559 N N . VAL A 1 72 ? -7.112 -1.538 14.487 1.00 73.31 72 VAL A N 1
ATOM 560 C CA . VAL A 1 72 ? -7.943 -1.880 15.657 1.00 73.31 72 VAL A CA 1
ATOM 561 C C . VAL A 1 72 ? -7.709 -0.907 16.808 1.00 73.31 72 VAL A C 1
ATOM 563 O O . VAL A 1 72 ? -8.675 -0.434 17.411 1.00 73.31 72 VAL A O 1
ATOM 566 N N . ILE A 1 73 ? -6.446 -0.591 17.109 1.00 77.94 73 ILE A N 1
ATOM 567 C CA . ILE A 1 73 ? -6.091 0.382 18.154 1.00 77.94 73 ILE A CA 1
ATOM 568 C C . ILE A 1 73 ? -6.698 1.743 17.805 1.00 77.94 73 ILE A C 1
ATOM 570 O O . ILE A 1 73 ? -7.353 2.360 18.643 1.00 77.94 73 ILE A O 1
ATOM 574 N N . LEU A 1 74 ? -6.574 2.162 16.544 1.00 72.88 74 LEU A N 1
ATOM 575 C CA . LEU A 1 74 ? -7.148 3.411 16.055 1.00 72.88 74 LEU A CA 1
ATOM 576 C C . LEU A 1 74 ? -8.683 3.426 16.160 1.00 72.88 74 LEU A C 1
ATOM 578 O O . LEU A 1 74 ? -9.259 4.418 16.605 1.00 72.88 74 LEU A O 1
ATOM 582 N N . ALA A 1 75 ? -9.353 2.324 15.805 1.00 69.94 75 ALA A N 1
ATOM 583 C CA . ALA A 1 75 ? -10.809 2.208 15.933 1.00 69.94 75 ALA A CA 1
ATOM 584 C C . ALA A 1 75 ? -11.273 2.309 17.398 1.00 69.94 75 ALA A C 1
ATOM 586 O O . ALA A 1 75 ? -12.307 2.922 17.676 1.00 69.94 75 ALA A O 1
ATOM 587 N N . LYS A 1 76 ? -10.487 1.759 18.335 1.00 72.19 76 LYS A N 1
ATOM 588 C CA . LYS A 1 76 ? -10.755 1.827 19.777 1.00 72.19 76 LYS A CA 1
ATOM 589 C C . LYS A 1 76 ? -10.545 3.237 20.334 1.00 72.19 76 LYS A C 1
ATOM 591 O O . LYS A 1 76 ? -11.400 3.716 21.074 1.00 72.19 76 LYS A O 1
ATOM 596 N N . THR A 1 77 ? -9.473 3.923 19.935 1.00 71.94 77 THR A N 1
ATOM 597 C CA . THR A 1 77 ? -9.211 5.322 20.322 1.00 71.94 77 THR A CA 1
ATOM 598 C C . THR A 1 77 ? -10.320 6.263 19.849 1.00 71.94 77 THR A C 1
ATOM 600 O O . THR A 1 77 ? -10.686 7.188 20.567 1.00 71.94 77 THR A O 1
ATOM 603 N N . LEU A 1 78 ? -10.910 6.000 18.678 1.00 68.19 78 LEU A N 1
ATOM 604 C CA . LEU A 1 78 ? -12.032 6.781 18.147 1.00 68.19 78 LEU A CA 1
ATOM 605 C C . LEU A 1 78 ? -13.422 6.300 18.619 1.00 68.19 78 LEU A C 1
ATOM 607 O O . LEU A 1 78 ? -14.429 6.800 18.123 1.00 68.19 78 LEU A O 1
ATOM 611 N N . ASN A 1 79 ? -13.504 5.370 19.582 1.00 64.19 79 ASN A N 1
ATOM 612 C CA . ASN A 1 79 ? -14.766 4.865 20.151 1.00 64.19 79 ASN A CA 1
ATOM 613 C C . ASN A 1 79 ? -15.766 4.307 19.110 1.00 64.19 79 ASN A C 1
ATOM 615 O O . ASN A 1 79 ? -16.984 4.336 19.304 1.00 64.19 79 ASN A O 1
ATOM 619 N N . LEU A 1 80 ? -15.275 3.771 17.987 1.00 64.25 80 LEU A N 1
ATOM 620 C CA . LEU A 1 80 ? -16.146 3.173 16.976 1.00 64.25 80 LEU A CA 1
ATOM 621 C C . LEU A 1 80 ? -16.660 1.808 17.462 1.00 64.25 80 LEU A C 1
ATOM 623 O O . LEU A 1 80 ? -15.879 0.895 17.726 1.00 64.25 80 LEU A O 1
ATOM 627 N N . ARG A 1 81 ? -17.990 1.638 17.530 1.00 59.00 81 ARG A N 1
ATOM 628 C CA . ARG A 1 81 ? -18.663 0.356 17.837 1.00 59.00 81 ARG A CA 1
ATOM 629 C C . ARG A 1 81 ? -18.590 -0.627 16.655 1.00 59.00 81 ARG A C 1
ATOM 631 O O . ARG A 1 81 ? -19.615 -1.039 16.117 1.00 59.00 81 ARG A O 1
ATOM 638 N N . ILE A 1 82 ? -17.387 -0.986 16.220 1.00 65.31 82 ILE A N 1
ATOM 639 C CA . ILE A 1 82 ? -17.147 -1.969 15.154 1.00 65.31 82 ILE A CA 1
ATOM 640 C C . ILE A 1 82 ? -16.603 -3.252 15.792 1.00 65.31 82 ILE A C 1
ATOM 642 O O . ILE A 1 82 ? -15.811 -3.194 16.732 1.00 65.31 82 ILE A O 1
ATOM 646 N N . SER A 1 83 ? -17.015 -4.426 15.302 1.00 72.88 83 SER A N 1
ATOM 647 C CA . SER A 1 83 ? -16.471 -5.687 15.812 1.00 72.88 83 SER A CA 1
ATOM 648 C C . SER A 1 83 ? -14.992 -5.843 15.438 1.00 72.88 83 SER A C 1
ATOM 650 O O . SER A 1 83 ? -14.608 -5.733 14.274 1.00 72.88 83 SER A O 1
ATOM 652 N N . ILE A 1 84 ? -14.157 -6.137 16.437 1.00 68.88 84 ILE A N 1
ATOM 653 C CA . ILE A 1 84 ? -12.691 -6.232 16.315 1.00 68.88 84 ILE A CA 1
ATOM 654 C C . ILE A 1 84 ? -12.277 -7.220 15.213 1.00 68.88 84 ILE A C 1
ATOM 656 O O . ILE A 1 84 ? -11.423 -6.915 14.386 1.00 68.88 84 ILE A O 1
ATOM 660 N N . LEU A 1 85 ? -12.943 -8.376 15.143 1.00 73.25 85 LEU A N 1
ATOM 661 C CA . LEU A 1 85 ? -12.695 -9.400 14.121 1.00 73.25 85 LEU A CA 1
ATOM 662 C C . LEU A 1 85 ? -12.982 -8.901 12.698 1.00 73.25 85 LEU A C 1
ATOM 664 O O . LEU A 1 85 ? -12.268 -9.256 11.758 1.00 73.25 85 LEU A O 1
ATOM 668 N N . ARG A 1 86 ? -14.015 -8.068 12.527 1.00 72.88 86 ARG A N 1
ATOM 669 C CA . ARG A 1 86 ? -14.341 -7.474 11.227 1.00 72.88 86 ARG A CA 1
ATOM 670 C C . ARG A 1 86 ? -13.304 -6.416 10.851 1.00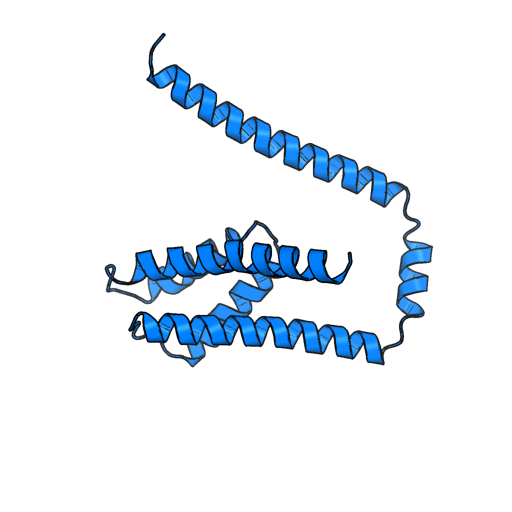 72.88 86 ARG A C 1
ATOM 672 O O . ARG A 1 86 ? -12.855 -6.424 9.708 1.00 72.88 86 ARG A O 1
ATOM 679 N N . THR A 1 87 ? -12.869 -5.585 11.800 1.00 74.50 87 THR A N 1
ATOM 680 C CA . THR A 1 87 ? -11.802 -4.592 11.582 1.00 74.50 87 THR A CA 1
ATOM 681 C C . THR A 1 87 ? -10.494 -5.251 11.153 1.00 74.50 87 THR A C 1
ATOM 683 O O . THR A 1 87 ? -9.890 -4.795 10.190 1.00 74.50 87 THR A O 1
ATOM 686 N N . ILE A 1 88 ? -10.089 -6.357 11.789 1.00 78.25 88 ILE A N 1
ATOM 687 C CA . ILE A 1 88 ? -8.862 -7.086 11.421 1.00 78.25 88 ILE A CA 1
ATOM 688 C C . ILE A 1 88 ? -8.964 -7.662 10.006 1.00 78.25 88 ILE A C 1
ATOM 690 O O . ILE A 1 88 ? -8.046 -7.489 9.209 1.00 78.25 88 ILE A O 1
ATOM 694 N N . ARG A 1 89 ? -10.082 -8.318 9.660 1.00 80.44 89 ARG A N 1
ATOM 695 C CA . ARG A 1 89 ? -10.259 -8.923 8.328 1.00 80.44 89 ARG A CA 1
ATOM 696 C C . ARG A 1 89 ? -10.257 -7.869 7.220 1.00 80.44 89 ARG A C 1
ATOM 698 O O . ARG A 1 89 ? -9.602 -8.055 6.199 1.00 80.44 89 ARG A O 1
ATOM 705 N N . ILE A 1 90 ? -10.987 -6.771 7.422 1.00 78.38 90 ILE A N 1
ATOM 706 C CA . ILE A 1 90 ? -11.052 -5.670 6.453 1.00 78.38 90 ILE A CA 1
ATOM 707 C C . ILE A 1 90 ? -9.697 -4.961 6.377 1.00 78.38 90 ILE A C 1
ATOM 709 O O . ILE A 1 90 ? -9.206 -4.726 5.278 1.00 78.38 90 ILE A O 1
ATOM 713 N N . GLY A 1 91 ? -9.071 -4.675 7.522 1.00 79.56 91 GLY A N 1
ATOM 714 C CA . GLY A 1 91 ? -7.746 -4.060 7.608 1.00 79.56 91 GLY A CA 1
ATOM 715 C C . GLY A 1 91 ? -6.692 -4.863 6.853 1.00 79.56 91 GLY A C 1
ATOM 716 O O . GLY A 1 91 ? -5.958 -4.289 6.057 1.00 79.56 91 GLY A O 1
ATOM 717 N N . TYR A 1 92 ? -6.701 -6.191 6.988 1.00 83.56 92 TYR A N 1
ATOM 718 C CA . TYR A 1 92 ? -5.769 -7.073 6.287 1.00 83.56 92 TYR A CA 1
ATOM 719 C C . TYR A 1 92 ? -5.922 -6.997 4.764 1.00 83.56 92 TYR A C 1
ATOM 721 O O . TYR A 1 92 ? -4.938 -6.790 4.055 1.00 83.56 92 TYR A O 1
ATOM 729 N N . ILE A 1 93 ? -7.156 -7.099 4.257 1.00 83.44 93 ILE A N 1
ATOM 730 C CA . ILE A 1 93 ? -7.438 -7.032 2.813 1.00 83.44 93 ILE A CA 1
ATOM 731 C C . ILE A 1 93 ? -7.069 -5.655 2.260 1.00 83.44 93 ILE A C 1
ATOM 733 O O . ILE A 1 93 ? -6.381 -5.556 1.247 1.00 83.44 93 ILE A 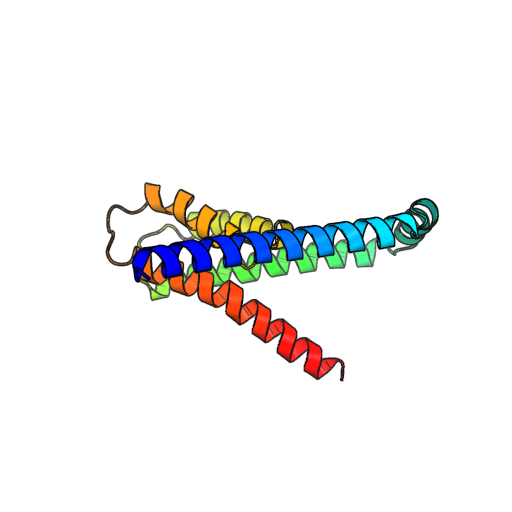O 1
ATOM 737 N N . VAL A 1 94 ? -7.499 -4.586 2.934 1.00 81.25 94 VAL A N 1
ATOM 738 C CA . VAL A 1 94 ? -7.191 -3.212 2.526 1.00 81.25 94 VAL A CA 1
ATOM 739 C C . VAL A 1 94 ? -5.687 -2.990 2.502 1.00 81.25 94 VAL A C 1
ATOM 741 O O . VAL A 1 94 ? -5.174 -2.396 1.556 1.00 81.25 94 VAL A O 1
ATOM 744 N N . ASN A 1 95 ? -4.983 -3.433 3.540 1.00 82.31 95 ASN A N 1
ATOM 745 C CA . ASN A 1 95 ? -3.563 -3.182 3.665 1.00 82.31 95 ASN A CA 1
ATOM 746 C C . ASN A 1 95 ? -2.757 -3.969 2.626 1.00 82.31 95 ASN A C 1
ATOM 748 O O . ASN A 1 95 ? -1.877 -3.396 1.990 1.00 82.31 95 ASN A O 1
ATOM 752 N N . ALA A 1 96 ? -3.132 -5.224 2.362 1.00 83.94 96 ALA A N 1
ATOM 753 C CA . ALA A 1 96 ? -2.571 -6.008 1.265 1.00 83.94 96 ALA A CA 1
ATOM 754 C C . ALA A 1 96 ? -2.812 -5.339 -0.102 1.00 83.94 96 ALA A C 1
ATOM 756 O O . ALA A 1 96 ? -1.876 -5.173 -0.886 1.00 83.94 96 ALA A O 1
ATOM 757 N N . LEU A 1 97 ? -4.043 -4.885 -0.376 1.00 82.94 97 LEU A N 1
ATOM 758 C CA . LEU A 1 97 ? -4.371 -4.165 -1.613 1.00 82.94 97 LEU A CA 1
ATOM 759 C C . LEU A 1 97 ? -3.579 -2.865 -1.740 1.00 82.94 97 LEU A C 1
ATOM 761 O O . LEU A 1 97 ? -3.139 -2.514 -2.834 1.00 82.94 97 LEU A O 1
ATOM 765 N N . ASN A 1 98 ? -3.373 -2.154 -0.632 1.00 82.44 98 ASN A N 1
ATOM 766 C CA . ASN A 1 98 ? -2.624 -0.911 -0.652 1.00 82.44 98 ASN A CA 1
ATOM 767 C C . ASN A 1 98 ? -1.133 -1.137 -0.944 1.00 82.44 98 ASN A C 1
ATOM 769 O O . ASN A 1 98 ? -0.547 -0.345 -1.681 1.00 82.44 98 ASN A O 1
ATOM 773 N N . SER A 1 99 ? -0.545 -2.229 -0.445 1.00 78.56 99 SER A N 1
ATOM 774 C CA . SER A 1 99 ? 0.837 -2.618 -0.752 1.00 78.56 99 SER A CA 1
ATOM 775 C C . SER A 1 99 ? 1.041 -3.056 -2.207 1.00 78.56 99 SER A C 1
ATOM 777 O O . SER A 1 99 ? 2.093 -2.774 -2.769 1.00 78.56 99 SER A O 1
ATOM 779 N N . VAL A 1 100 ? 0.055 -3.709 -2.836 1.00 79.88 100 VAL A N 1
ATOM 780 C CA . VAL A 1 100 ? 0.156 -4.154 -4.243 1.00 79.88 100 VAL A CA 1
ATOM 781 C C . VAL A 1 100 ? -0.121 -3.015 -5.224 1.00 79.88 100 VAL A C 1
ATOM 783 O O . VAL A 1 100 ? 0.580 -2.863 -6.219 1.00 79.88 100 VAL A O 1
ATOM 786 N N . ILE A 1 101 ? -1.157 -2.216 -4.960 1.00 80.25 101 ILE A N 1
ATOM 787 C CA . ILE A 1 101 ? -1.632 -1.201 -5.906 1.00 80.25 101 ILE A CA 1
ATOM 788 C C . ILE A 1 101 ? -0.844 0.114 -5.765 1.00 80.25 101 ILE A C 1
ATOM 790 O O . ILE A 1 101 ? -0.734 0.869 -6.726 1.00 80.25 101 ILE A O 1
ATOM 794 N N . GLY A 1 102 ? -0.278 0.409 -4.589 1.00 67.81 102 GLY A N 1
ATOM 795 C CA . GLY A 1 102 ? 0.783 1.414 -4.441 1.00 67.81 102 GLY A CA 1
ATOM 796 C C . GLY A 1 102 ? 0.401 2.878 -4.705 1.00 67.81 102 GLY A C 1
ATOM 797 O O . GLY A 1 102 ? 1.271 3.743 -4.662 1.00 67.81 102 GLY A O 1
ATOM 798 N N . PHE A 1 103 ? -0.879 3.204 -4.922 1.00 72.56 103 PHE A N 1
ATOM 799 C CA . PHE A 1 103 ? -1.391 4.567 -5.169 1.00 72.56 103 PHE A CA 1
ATOM 800 C C . PHE A 1 103 ? -1.347 5.482 -3.916 1.00 72.56 103 PHE A C 1
ATOM 802 O O . PHE A 1 103 ? -2.305 6.190 -3.606 1.00 72.56 103 PHE A O 1
ATOM 809 N N . GLY A 1 104 ? -0.265 5.447 -3.132 1.00 65.25 104 GLY A N 1
ATOM 810 C CA . GLY A 1 104 ? -0.010 6.388 -2.035 1.00 65.25 104 GLY A CA 1
ATOM 811 C C . GLY A 1 104 ? -1.078 6.412 -0.937 1.00 65.25 104 GLY A C 1
ATOM 812 O O . GLY A 1 104 ? -1.366 7.472 -0.395 1.00 65.25 104 GLY A O 1
ATOM 813 N N . GLY A 1 105 ? -1.719 5.279 -0.636 1.00 69.31 105 GLY A N 1
ATOM 814 C CA . GLY A 1 105 ? -2.795 5.213 0.362 1.00 69.31 105 GLY A CA 1
ATOM 815 C C . GLY A 1 105 ? -4.193 5.546 -0.173 1.00 69.31 105 GLY A C 1
ATOM 816 O O . GLY A 1 105 ? -5.170 5.371 0.555 1.00 69.31 105 GLY A O 1
ATOM 817 N N . PHE A 1 106 ? -4.325 5.993 -1.430 1.00 74.81 106 PHE A N 1
ATOM 818 C CA . PHE A 1 106 ? -5.606 6.417 -2.014 1.00 74.81 106 PHE A CA 1
ATOM 819 C C . PHE A 1 106 ? -6.581 5.247 -2.190 1.00 74.81 106 PHE A C 1
ATOM 821 O O . PHE A 1 106 ? -7.760 5.336 -1.843 1.00 74.81 106 PHE A O 1
ATOM 828 N N . ILE A 1 107 ? -6.071 4.113 -2.673 1.00 79.56 107 ILE A N 1
ATOM 829 C CA . ILE A 1 107 ? -6.857 2.889 -2.846 1.00 79.56 107 ILE A CA 1
ATOM 830 C C . ILE A 1 107 ? -7.218 2.293 -1.486 1.00 79.56 107 ILE A C 1
ATOM 832 O O . ILE A 1 107 ? -8.387 1.988 -1.256 1.00 79.56 107 ILE A O 1
ATOM 836 N N . GLY A 1 108 ? -6.271 2.228 -0.543 1.00 74.38 108 GLY A N 1
ATOM 837 C CA . GLY A 1 108 ? -6.554 1.760 0.812 1.00 74.38 108 GLY A CA 1
ATOM 838 C C . GLY A 1 108 ? -7.639 2.588 1.518 1.00 74.38 108 GLY A C 1
ATOM 839 O O . GLY A 1 108 ? -8.545 2.039 2.148 1.00 74.38 108 GLY A O 1
ATOM 840 N N . ALA A 1 109 ? -7.609 3.913 1.357 1.00 73.06 109 ALA A N 1
ATOM 841 C CA . ALA A 1 109 ? -8.620 4.801 1.926 1.00 73.06 109 ALA A CA 1
ATOM 842 C C . ALA A 1 109 ? -9.988 4.671 1.234 1.00 73.06 109 ALA A C 1
ATOM 844 O O . ALA A 1 109 ? -11.016 4.660 1.914 1.00 73.06 109 ALA A O 1
ATOM 845 N N . SER A 1 110 ? -10.009 4.496 -0.090 1.00 75.44 110 SER A N 1
ATOM 846 C CA . SER A 1 110 ? -11.241 4.300 -0.869 1.00 75.44 110 SER A CA 1
ATOM 847 C C . SER A 1 110 ? -11.938 2.981 -0.524 1.00 75.44 110 SER A C 1
ATOM 849 O O . SER A 1 110 ? -13.148 2.955 -0.303 1.00 75.44 110 SER A O 1
ATOM 851 N N . VAL A 1 111 ? -11.181 1.885 -0.412 1.00 77.94 111 VAL A N 1
ATOM 852 C CA . VAL A 1 111 ? -11.733 0.572 -0.048 1.00 77.94 111 VAL A CA 1
ATOM 853 C C . VAL A 1 111 ? -12.267 0.597 1.388 1.00 77.94 111 VAL A C 1
ATOM 855 O O . VAL A 1 111 ? -13.393 0.159 1.620 1.00 77.94 111 VAL A O 1
ATOM 858 N N . ARG A 1 112 ? -11.541 1.196 2.348 1.00 74.06 112 ARG A N 1
ATOM 859 C CA . ARG A 1 112 ? -12.067 1.411 3.714 1.00 74.06 112 ARG A CA 1
ATOM 860 C C . ARG A 1 112 ? -13.352 2.238 3.702 1.00 74.06 112 ARG A C 1
ATOM 862 O O . ARG A 1 112 ? -14.295 1.883 4.404 1.00 74.06 112 ARG A O 1
ATOM 869 N N . PHE A 1 113 ? -13.423 3.298 2.896 1.00 72.31 113 PHE A N 1
ATOM 870 C CA . PHE A 1 113 ? -14.636 4.107 2.778 1.00 72.31 113 PHE A CA 1
ATOM 871 C C . PHE A 1 113 ? -15.834 3.268 2.323 1.00 72.31 113 PHE A C 1
ATOM 873 O O . PHE A 1 113 ? -16.870 3.304 2.979 1.00 72.31 113 PHE A O 1
ATOM 880 N N . LEU A 1 114 ? -15.687 2.469 1.263 1.00 72.56 114 LEU A N 1
ATOM 881 C CA . LEU A 1 114 ? -16.772 1.624 0.753 1.00 72.56 114 LEU A CA 1
ATOM 882 C C . LEU A 1 114 ? -17.247 0.600 1.790 1.00 72.56 114 LEU A C 1
ATOM 884 O O . LEU A 1 114 ? -18.445 0.498 2.034 1.00 72.56 114 LEU A O 1
ATOM 888 N N . PHE A 1 115 ? -16.322 -0.098 2.451 1.00 70.25 115 PHE A N 1
ATOM 889 C CA . PHE A 1 115 ? -16.675 -1.141 3.420 1.00 70.25 115 PHE A CA 1
ATOM 890 C C . PHE A 1 115 ? -17.326 -0.603 4.699 1.00 70.25 115 PHE A C 1
ATOM 892 O O . PHE A 1 115 ? -18.186 -1.267 5.286 1.00 70.25 115 PHE A O 1
ATOM 899 N N . TYR A 1 116 ? -16.932 0.586 5.154 1.00 65.31 116 TYR A N 1
ATOM 900 C CA . TYR A 1 116 ? -17.486 1.155 6.379 1.00 65.31 116 TYR A CA 1
ATOM 901 C C . TYR A 1 116 ? -18.693 2.073 6.150 1.00 65.31 116 TYR A C 1
ATOM 903 O O . TYR A 1 116 ? -19.501 2.213 7.071 1.00 65.31 116 TYR A O 1
ATOM 911 N N . LYS A 1 117 ? -18.886 2.615 4.936 1.00 65.38 117 LYS A N 1
ATOM 912 C CA . LYS A 1 117 ? -20.090 3.382 4.560 1.00 65.38 117 LYS A CA 1
ATOM 913 C C . LYS A 1 117 ? -21.375 2.606 4.860 1.00 65.38 117 LYS A C 1
ATOM 915 O O . LYS A 1 117 ? -22.342 3.195 5.332 1.00 65.38 117 LYS A O 1
ATOM 920 N N . ASP A 1 118 ? -21.356 1.293 4.647 1.00 58.69 118 ASP A N 1
ATOM 921 C CA . ASP A 1 118 ? -22.526 0.434 4.855 1.00 58.69 118 ASP A CA 1
ATOM 922 C C . ASP A 1 118 ? -22.699 -0.014 6.321 1.00 58.69 118 ASP A C 1
ATOM 924 O O . ASP A 1 118 ? -23.754 -0.523 6.694 1.00 58.69 118 ASP A O 1
ATOM 928 N N . THR A 1 119 ? -21.692 0.186 7.184 1.00 55.09 119 THR A N 1
ATOM 929 C CA . THR A 1 119 ? -21.686 -0.342 8.564 1.00 55.09 119 THR A CA 1
ATOM 930 C C . THR A 1 119 ? -22.044 0.709 9.628 1.00 55.09 119 THR A C 1
ATOM 932 O O . THR A 1 119 ? -22.516 0.342 10.705 1.00 55.09 119 THR A O 1
ATOM 935 N N . THR A 1 120 ? -21.879 2.011 9.370 1.00 52.00 120 THR A N 1
ATOM 936 C CA . THR A 1 120 ? -22.095 3.061 10.388 1.00 52.00 120 THR A CA 1
ATOM 937 C C . THR A 1 120 ? -23.232 4.026 10.034 1.00 52.00 120 THR A C 1
ATOM 939 O O . THR A 1 120 ? -23.103 4.844 9.128 1.00 52.00 120 THR A O 1
ATOM 942 N N . LYS A 1 121 ? -24.326 3.993 10.816 1.00 52.06 121 LYS A N 1
ATOM 943 C CA . LYS A 1 121 ? -25.401 5.014 10.808 1.00 52.06 121 LYS A CA 1
ATOM 944 C C . LYS A 1 121 ? -24.980 6.347 11.455 1.00 52.06 121 LYS A C 1
ATOM 946 O O . LYS A 1 121 ? -25.649 7.355 11.242 1.00 52.06 121 LYS A O 1
ATOM 951 N N . ASP A 1 122 ? -23.881 6.366 12.213 1.00 53.75 122 ASP A N 1
ATOM 952 C CA . ASP A 1 122 ? -23.380 7.554 12.910 1.00 53.75 122 ASP A CA 1
ATOM 953 C C . ASP A 1 122 ? -22.262 8.245 12.109 1.00 53.75 122 ASP A C 1
ATOM 955 O O . ASP A 1 122 ? -21.137 7.757 12.001 1.00 53.75 122 ASP A O 1
ATOM 959 N N . LYS A 1 123 ? -22.593 9.384 11.489 1.00 55.09 123 LY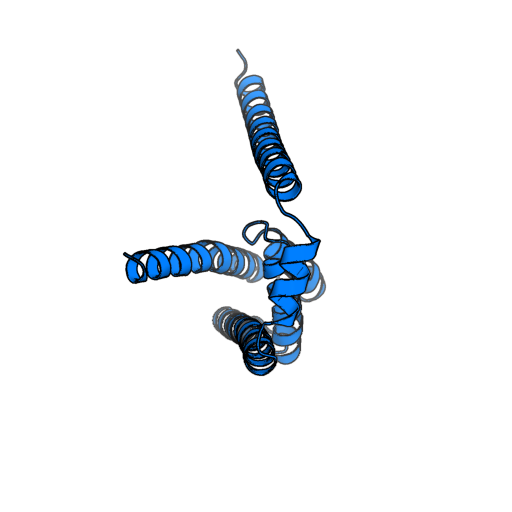S A N 1
ATOM 960 C CA . LYS A 1 123 ? -21.711 10.106 10.552 1.00 55.09 123 LYS A CA 1
ATOM 961 C C . LYS A 1 123 ? -20.633 10.956 11.243 1.00 55.09 123 LYS A C 1
ATOM 963 O O . LYS A 1 123 ? -19.736 11.450 10.563 1.00 55.09 123 LYS A O 1
ATOM 968 N N . LYS A 1 124 ? -20.706 11.153 12.567 1.00 53.97 124 LYS A N 1
ATOM 969 C CA . LYS A 1 124 ? -19.891 12.155 13.283 1.00 53.97 124 LYS A CA 1
ATOM 970 C C . LYS A 1 124 ? -18.456 11.693 13.579 1.00 53.97 124 LYS A C 1
ATOM 972 O O . LYS A 1 124 ? -17.544 12.507 13.497 1.00 53.97 124 LYS A O 1
ATOM 977 N N . GLY A 1 125 ? -18.230 10.401 13.837 1.00 57.22 125 GLY A N 1
ATOM 978 C CA . GLY A 1 125 ? -16.887 9.834 14.072 1.00 57.22 125 GLY A CA 1
ATOM 979 C C . GLY A 1 125 ? -16.159 9.318 12.820 1.00 57.22 125 GLY A C 1
ATOM 980 O O . GLY A 1 125 ? -14.979 8.979 12.876 1.00 57.22 125 GLY A O 1
ATOM 981 N N . PHE A 1 126 ? -16.843 9.259 11.673 1.00 60.84 126 PHE A N 1
ATOM 982 C CA . PHE A 1 126 ? -16.354 8.552 10.485 1.00 60.84 126 PHE A CA 1
ATOM 983 C C . PHE A 1 126 ? -15.325 9.347 9.661 1.00 60.84 126 PHE A C 1
ATOM 985 O O . PHE A 1 126 ? -14.315 8.805 9.209 1.00 60.84 126 PHE A O 1
ATOM 992 N N . SER A 1 127 ? -15.539 10.659 9.520 1.00 60.84 127 SER A N 1
ATOM 993 C CA . SER A 1 127 ? -14.622 11.564 8.813 1.00 60.84 127 SER A CA 1
ATOM 994 C C . SER A 1 127 ? -13.212 11.635 9.435 1.00 60.84 127 SER A C 1
ATOM 996 O O . SER A 1 127 ? -12.238 11.534 8.681 1.00 60.84 127 SER A O 1
ATOM 998 N N . PRO A 1 128 ? -13.041 11.770 10.772 1.00 64.31 128 PRO A N 1
ATOM 999 C CA . PRO A 1 128 ? -11.707 11.788 11.379 1.00 64.31 128 PRO A CA 1
ATOM 1000 C C . PRO A 1 128 ? -11.007 10.421 11.359 1.00 64.31 128 PRO A C 1
ATOM 1002 O O . PRO A 1 128 ? -9.778 10.383 11.293 1.00 64.31 128 PRO A O 1
ATOM 1005 N N . TYR A 1 129 ? -11.745 9.303 11.365 1.00 65.88 129 TYR A N 1
ATOM 1006 C CA . TYR A 1 129 ? -11.162 7.961 11.222 1.00 65.88 129 TYR A CA 1
ATOM 1007 C C . TYR A 1 129 ? -10.509 7.780 9.847 1.00 65.88 129 TYR A C 1
ATOM 1009 O O . TYR A 1 129 ? -9.346 7.392 9.753 1.00 65.88 129 TYR A O 1
ATOM 1017 N N . TYR A 1 130 ? -11.226 8.149 8.781 1.00 65.06 130 TYR A N 1
ATOM 1018 C CA . TYR A 1 130 ? -10.728 8.115 7.404 1.00 65.06 130 TYR A CA 1
ATOM 1019 C C . TYR A 1 130 ? -9.465 8.971 7.215 1.00 65.06 130 TYR A C 1
ATOM 1021 O O . TYR A 1 130 ? -8.465 8.490 6.677 1.00 65.06 130 TYR A O 1
ATOM 1029 N N . PHE A 1 131 ? -9.492 10.224 7.683 1.00 64.94 131 PHE A N 1
ATOM 1030 C CA . PHE A 1 131 ? -8.390 11.162 7.465 1.00 64.94 131 PHE A CA 1
ATOM 1031 C C . PHE A 1 131 ? -7.123 10.748 8.219 1.00 64.94 131 PHE A C 1
ATOM 1033 O O . PHE A 1 131 ? -6.024 10.836 7.670 1.00 64.94 131 PHE A O 1
ATOM 1040 N N . ASN A 1 132 ? -7.272 10.237 9.447 1.00 65.19 132 ASN A N 1
ATOM 1041 C CA . ASN A 1 132 ? -6.146 9.704 10.208 1.00 65.19 132 ASN A CA 1
ATOM 1042 C C . ASN A 1 132 ? -5.589 8.435 9.568 1.00 65.19 132 ASN A C 1
ATOM 1044 O O . ASN A 1 132 ? -4.380 8.318 9.418 1.00 65.19 132 ASN A O 1
ATOM 1048 N N . CYS A 1 133 ? -6.439 7.517 9.112 1.00 64.50 133 CYS A N 1
ATOM 1049 C CA . CYS A 1 133 ? -5.982 6.277 8.488 1.00 64.50 133 CYS A CA 1
ATOM 1050 C C . CYS A 1 133 ? -5.232 6.537 7.160 1.00 64.50 133 CYS A C 1
ATOM 1052 O O . CYS A 1 133 ? -4.203 5.915 6.892 1.00 64.50 133 CYS A O 1
ATOM 1054 N N . PHE A 1 134 ? -5.689 7.511 6.361 1.00 64.62 134 PHE A N 1
ATOM 1055 C CA . PHE A 1 134 ? -4.975 7.986 5.168 1.00 64.62 134 PHE A CA 1
ATOM 1056 C C . PHE A 1 134 ? -3.660 8.698 5.528 1.00 64.62 134 PHE A C 1
ATOM 1058 O O . PHE A 1 134 ? -2.609 8.368 4.977 1.00 64.62 134 PHE A O 1
ATOM 1065 N N . SER A 1 135 ? -3.688 9.619 6.499 1.00 62.19 135 SER A N 1
ATOM 1066 C CA . SER A 1 135 ? -2.489 10.324 6.973 1.00 62.19 135 SER A CA 1
ATOM 1067 C C . SER A 1 135 ? -1.437 9.377 7.541 1.00 62.19 135 SER A C 1
ATOM 1069 O O . SER A 1 135 ? -0.255 9.580 7.290 1.00 62.19 135 SER A O 1
ATOM 1071 N N . ILE A 1 136 ? -1.831 8.336 8.271 1.00 67.25 136 ILE A N 1
ATOM 1072 C CA . ILE A 1 136 ? -0.907 7.340 8.825 1.00 67.25 136 ILE A CA 1
ATOM 1073 C C . ILE A 1 136 ? -0.272 6.528 7.704 1.00 67.25 136 ILE A C 1
ATOM 1075 O O . ILE A 1 136 ? 0.932 6.297 7.732 1.00 67.25 136 ILE A O 1
ATOM 1079 N N . HIS A 1 137 ? -1.036 6.148 6.678 1.00 66.44 137 HIS A N 1
ATOM 1080 C CA . HIS A 1 137 ? -0.461 5.407 5.562 1.00 66.44 137 HIS A CA 1
ATOM 1081 C C . HIS A 1 137 ? 0.543 6.264 4.774 1.00 66.44 137 HIS A C 1
ATOM 1083 O O . HIS A 1 137 ? 1.631 5.799 4.441 1.00 66.44 137 HIS A O 1
ATOM 1089 N N . VAL A 1 138 ? 0.222 7.535 4.521 1.00 63.91 138 VAL A N 1
ATOM 1090 C CA . VAL A 1 138 ? 1.095 8.453 3.770 1.00 63.91 138 VAL A CA 1
ATOM 1091 C C . VAL A 1 138 ? 2.317 8.874 4.587 1.00 63.91 138 VAL A C 1
ATOM 1093 O O . VAL A 1 138 ? 3.437 8.832 4.082 1.00 63.91 138 VAL A O 1
ATOM 1096 N N . ASN A 1 139 ? 2.133 9.282 5.842 1.00 62.72 139 ASN A N 1
ATOM 1097 C CA . ASN A 1 139 ? 3.224 9.775 6.683 1.00 62.72 139 ASN A CA 1
ATOM 1098 C C . ASN A 1 139 ? 4.048 8.640 7.297 1.00 62.72 139 ASN A C 1
ATOM 1100 O O . ASN A 1 139 ? 5.261 8.781 7.408 1.00 62.72 139 ASN A O 1
ATOM 1104 N N . GLY A 1 140 ? 3.433 7.503 7.627 1.00 63.38 140 GLY A N 1
ATOM 1105 C CA . GLY A 1 140 ? 4.138 6.316 8.113 1.00 63.38 140 GLY A CA 1
ATOM 1106 C C . GLY A 1 140 ? 5.074 5.738 7.054 1.00 63.38 140 GLY A C 1
ATOM 1107 O O . GLY A 1 140 ? 6.238 5.480 7.347 1.00 63.38 140 GLY A O 1
ATOM 1108 N N . SER A 1 141 ? 4.618 5.643 5.800 1.00 62.09 141 SER A N 1
ATOM 1109 C CA . SER A 1 141 ? 5.473 5.207 4.683 1.00 62.09 141 SER A CA 1
ATOM 1110 C C . SER A 1 141 ? 6.647 6.163 4.462 1.00 62.09 141 SER A C 1
ATOM 1112 O O . SER A 1 141 ? 7.778 5.719 4.289 1.00 62.09 141 SER A O 1
ATOM 1114 N N . LYS A 1 142 ? 6.410 7.482 4.538 1.00 58.25 142 LYS A N 1
ATOM 1115 C CA . LYS A 1 142 ? 7.483 8.486 4.476 1.00 58.25 142 LYS A CA 1
ATOM 1116 C C . LYS A 1 142 ? 8.477 8.310 5.623 1.00 58.25 142 LYS A C 1
ATOM 1118 O O . LYS A 1 142 ? 9.672 8.290 5.371 1.00 58.25 142 LYS A O 1
ATOM 1123 N N . PHE A 1 143 ? 8.000 8.145 6.855 1.00 60.19 143 PHE A N 1
ATOM 1124 C CA . PHE A 1 143 ? 8.851 7.984 8.034 1.00 60.19 143 PHE A CA 1
ATOM 1125 C C . PHE A 1 143 ? 9.757 6.749 7.935 1.00 60.19 143 PHE A C 1
ATOM 1127 O O . PHE A 1 143 ? 10.955 6.851 8.184 1.00 60.19 143 PHE A O 1
ATOM 1134 N N . ILE A 1 144 ? 9.213 5.609 7.495 1.00 64.44 144 ILE A N 1
ATOM 1135 C CA . ILE A 1 144 ? 9.981 4.371 7.291 1.00 64.44 144 ILE A CA 1
ATOM 1136 C C . ILE A 1 144 ? 11.049 4.561 6.209 1.00 64.44 144 ILE A C 1
ATOM 1138 O O . ILE A 1 144 ? 12.188 4.146 6.403 1.00 64.44 144 ILE A O 1
ATOM 1142 N N . VAL A 1 145 ? 10.711 5.220 5.096 1.00 61.53 145 VAL A N 1
ATOM 1143 C CA . VAL A 1 145 ? 11.679 5.512 4.027 1.00 61.53 145 VAL A CA 1
ATOM 1144 C C . VAL A 1 145 ? 12.777 6.452 4.524 1.00 61.53 145 VAL A C 1
ATOM 1146 O O . VAL A 1 145 ? 13.946 6.182 4.272 1.00 61.53 145 VAL A O 1
ATOM 1149 N N . TYR A 1 146 ? 12.439 7.507 5.271 1.00 60.81 146 TYR A N 1
ATOM 1150 C CA . TYR A 1 146 ? 13.428 8.430 5.841 1.00 60.81 146 TYR A CA 1
ATOM 1151 C C . TYR A 1 146 ? 14.382 7.729 6.816 1.00 60.81 146 TYR A C 1
ATOM 1153 O O . TYR A 1 146 ? 15.593 7.902 6.713 1.00 60.81 146 TYR A O 1
ATOM 1161 N N . PHE A 1 147 ? 13.862 6.907 7.728 1.00 62.53 147 PHE A N 1
ATOM 1162 C CA . PHE A 1 147 ? 14.683 6.197 8.713 1.00 62.53 147 PHE A CA 1
ATOM 1163 C C . PHE A 1 147 ? 15.520 5.078 8.074 1.00 62.53 147 PHE A C 1
ATOM 1165 O O . PHE A 1 147 ? 16.682 4.876 8.429 1.00 62.53 147 PHE A O 1
ATOM 1172 N N . GLY A 1 148 ? 14.952 4.393 7.077 1.00 60.81 148 GLY A N 1
ATOM 1173 C CA . GLY A 1 148 ? 15.671 3.439 6.241 1.00 60.81 148 GLY A CA 1
ATOM 1174 C C . GLY A 1 148 ? 16.824 4.108 5.497 1.00 60.81 148 GLY A C 1
ATOM 1175 O O . GLY A 1 148 ? 17.947 3.632 5.582 1.00 60.81 148 GLY A O 1
ATOM 1176 N N . CYS A 1 149 ? 16.597 5.256 4.854 1.00 55.44 149 CYS A N 1
ATOM 1177 C CA . CYS A 1 149 ? 17.654 5.977 4.139 1.00 55.44 149 CYS A CA 1
ATOM 1178 C C . CYS A 1 149 ? 18.805 6.415 5.061 1.00 55.44 149 CYS A C 1
ATOM 1180 O O . CYS A 1 149 ? 19.952 6.348 4.645 1.00 55.44 149 CYS A O 1
ATOM 1182 N N . ILE A 1 150 ? 18.507 6.807 6.306 1.00 55.56 150 ILE A N 1
ATOM 1183 C CA . ILE A 1 150 ? 19.512 7.180 7.322 1.00 55.56 150 ILE A CA 1
ATOM 1184 C C . ILE A 1 150 ? 20.325 5.971 7.807 1.00 55.56 150 ILE A C 1
ATOM 1186 O O . ILE A 1 150 ? 21.451 6.129 8.246 1.00 55.56 150 ILE A O 1
ATOM 1190 N N . THR A 1 151 ? 19.773 4.759 7.742 1.00 50.22 151 THR A N 1
ATOM 1191 C CA . THR A 1 151 ? 20.483 3.542 8.178 1.00 50.22 151 THR A CA 1
ATOM 1192 C C . THR A 1 151 ? 21.427 2.998 7.096 1.00 50.22 151 THR A C 1
ATOM 1194 O O . THR A 1 151 ? 22.336 2.231 7.399 1.00 50.22 151 THR A O 1
ATOM 1197 N N . TYR A 1 152 ? 21.210 3.376 5.831 1.00 47.34 152 TYR A N 1
ATOM 1198 C CA . TYR A 1 152 ? 22.010 2.945 4.676 1.00 47.34 152 TYR A CA 1
ATOM 1199 C C . TYR A 1 152 ? 23.017 4.013 4.192 1.00 47.34 152 TYR A C 1
ATOM 1201 O O . TYR A 1 152 ? 23.613 3.830 3.129 1.00 47.34 152 TYR A O 1
ATOM 1209 N N . PHE A 1 153 ? 23.211 5.098 4.951 1.00 40.28 153 PHE A N 1
ATOM 1210 C CA . PHE A 1 153 ? 24.183 6.172 4.702 1.00 40.28 153 PHE A CA 1
ATOM 1211 C C . PHE A 1 153 ? 25.010 6.433 5.962 1.00 40.28 153 PHE A C 1
ATOM 1213 O O . PHE A 1 153 ? 26.219 6.713 5.817 1.00 40.28 153 PHE A O 1
#

Organism: Staphylococcus gallinarum (NCBI:txid1293)